Protein AF-A0A9P1F476-F1 (afdb_monomer_lite)

Structure (mmCIF, N/CA/C/O backbone):
data_AF-A0A9P1F476-F1
#
_entry.id   AF-A0A9P1F476-F1
#
loop_
_atom_site.group_PDB
_atom_site.id
_atom_site.type_symbol
_atom_site.label_atom_id
_atom_site.label_alt_id
_atom_site.label_comp_id
_atom_site.label_asym_id
_atom_site.label_entity_id
_atom_site.label_seq_id
_atom_site.pdbx_PDB_ins_code
_atom_site.Cartn_x
_atom_site.Cartn_y
_atom_site.Cartn_z
_atom_site.occupancy
_atom_site.B_iso_or_equiv
_atom_site.auth_seq_id
_atom_site.auth_comp_id
_atom_site.auth_asym_id
_atom_site.auth_atom_id
_atom_site.pdbx_PDB_model_num
ATOM 1 N N . MET A 1 1 ? 11.822 8.343 -20.687 1.00 50.12 1 MET A N 1
ATOM 2 C CA . MET A 1 1 ? 11.805 8.796 -19.272 1.00 50.12 1 MET A CA 1
ATOM 3 C C . MET A 1 1 ? 10.468 9.326 -18.729 1.00 50.12 1 MET A C 1
ATOM 5 O O . MET A 1 1 ? 9.917 8.662 -17.864 1.00 50.12 1 MET A O 1
ATOM 9 N N . VAL A 1 2 ? 9.898 10.471 -19.156 1.00 48.72 2 VAL A N 1
ATOM 10 C CA . VAL A 1 2 ? 8.629 10.993 -18.550 1.00 48.72 2 VAL A CA 1
ATOM 11 C C . VAL A 1 2 ? 7.406 10.096 -18.826 1.00 48.72 2 VAL A C 1
ATOM 13 O O . VAL A 1 2 ? 6.473 10.034 -18.026 1.00 48.72 2 VAL A O 1
ATOM 16 N N . HIS A 1 3 ? 7.403 9.378 -19.950 1.00 53.16 3 HIS A N 1
ATOM 17 C CA . HIS A 1 3 ? 6.341 8.423 -20.286 1.00 53.16 3 HIS A CA 1
ATOM 18 C C . HIS A 1 3 ? 6.437 7.110 -19.490 1.00 53.16 3 HIS A C 1
ATOM 20 O O . HIS A 1 3 ? 5.409 6.586 -19.068 1.00 53.16 3 HIS A O 1
ATOM 26 N N . GLU A 1 4 ? 7.648 6.623 -19.206 1.00 58.88 4 GLU A N 1
ATOM 27 C CA . GLU A 1 4 ? 7.873 5.384 -18.442 1.00 58.88 4 GLU A CA 1
ATOM 28 C C . GLU A 1 4 ? 7.488 5.550 -16.971 1.00 58.88 4 GLU A C 1
ATOM 30 O O . GLU A 1 4 ? 6.830 4.684 -16.401 1.00 58.88 4 GLU A O 1
ATOM 35 N N . THR A 1 5 ? 7.798 6.698 -16.360 1.00 59.44 5 THR A N 1
ATOM 36 C CA . THR A 1 5 ? 7.392 6.974 -14.973 1.00 59.44 5 THR A CA 1
ATOM 37 C C . THR A 1 5 ? 5.872 7.031 -14.826 1.00 59.44 5 THR A C 1
ATOM 39 O O . THR A 1 5 ? 5.331 6.514 -13.849 1.00 59.44 5 THR A O 1
ATOM 42 N N . LYS A 1 6 ? 5.139 7.590 -15.796 1.00 63.31 6 LYS A N 1
ATOM 43 C CA . LYS A 1 6 ? 3.665 7.551 -15.773 1.00 63.31 6 LYS A CA 1
ATOM 44 C C . LYS A 1 6 ? 3.117 6.123 -15.899 1.00 63.31 6 LYS A C 1
ATOM 46 O O . LYS A 1 6 ? 2.124 5.820 -15.239 1.00 63.31 6 LYS A O 1
ATOM 51 N N . ALA A 1 7 ? 3.771 5.259 -16.678 1.00 81.25 7 ALA A N 1
ATOM 52 C CA . ALA A 1 7 ? 3.378 3.859 -16.839 1.00 81.25 7 ALA A CA 1
ATOM 53 C C . ALA A 1 7 ? 3.559 3.051 -15.542 1.00 81.25 7 ALA A C 1
ATOM 55 O O . ALA A 1 7 ? 2.617 2.393 -15.104 1.00 81.25 7 ALA A O 1
ATOM 56 N N . VAL A 1 8 ? 4.704 3.187 -14.857 1.00 85.81 8 VAL A N 1
ATOM 57 C CA . VAL A 1 8 ? 4.967 2.490 -13.581 1.00 85.81 8 VAL A CA 1
ATOM 58 C C . VAL A 1 8 ? 3.923 2.851 -12.524 1.00 85.81 8 VAL A C 1
ATOM 60 O O . VAL A 1 8 ? 3.301 1.973 -11.932 1.00 85.81 8 VAL A O 1
ATOM 63 N N . ALA A 1 9 ? 3.659 4.144 -12.312 1.00 89.00 9 ALA A N 1
ATOM 64 C CA . ALA A 1 9 ? 2.662 4.572 -11.329 1.00 89.00 9 ALA A CA 1
ATOM 65 C C . ALA A 1 9 ? 1.234 4.114 -11.675 1.00 89.00 9 ALA A C 1
ATOM 67 O O . ALA A 1 9 ? 0.393 3.992 -10.783 1.00 89.00 9 ALA A O 1
ATOM 68 N N . GLN A 1 10 ? 0.920 3.908 -12.955 1.00 90.06 10 GLN A N 1
ATOM 69 C CA . GLN A 1 10 ? -0.374 3.364 -13.357 1.00 90.06 10 GLN A CA 1
ATOM 70 C C . GLN A 1 10 ? -0.469 1.874 -13.012 1.00 90.06 10 GLN A C 1
ATOM 72 O O . GLN A 1 10 ? -1.382 1.489 -12.289 1.00 90.06 10 GLN A O 1
ATOM 77 N N . VAL A 1 11 ? 0.529 1.075 -13.397 1.00 90.19 11 VAL A N 1
ATOM 78 C CA . VAL A 1 11 ? 0.572 -0.364 -13.085 1.00 90.19 11 VAL A CA 1
ATOM 79 C C . VAL A 1 11 ? 0.489 -0.623 -11.583 1.00 90.19 11 VAL A C 1
ATOM 81 O O . VAL A 1 11 ? -0.299 -1.451 -11.136 1.00 90.19 11 VAL A O 1
ATOM 84 N N . ILE A 1 12 ? 1.240 0.126 -10.771 1.00 93.94 12 ILE A N 1
ATOM 85 C CA . ILE A 1 12 ? 1.196 -0.031 -9.311 1.00 93.94 12 ILE A CA 1
ATOM 86 C C . ILE A 1 12 ? -0.174 0.337 -8.733 1.00 93.94 12 ILE A C 1
ATOM 88 O O . ILE A 1 12 ? -0.622 -0.290 -7.770 1.00 93.94 12 ILE A O 1
ATOM 92 N N . ARG A 1 13 ? -0.869 1.324 -9.312 1.00 93.62 13 ARG A N 1
ATOM 93 C CA . ARG A 1 13 ? -2.249 1.644 -8.918 1.00 93.62 13 ARG A CA 1
ATOM 94 C C . ARG A 1 13 ? -3.209 0.515 -9.265 1.00 93.62 13 ARG A C 1
ATOM 96 O O . ARG A 1 13 ? -4.061 0.206 -8.437 1.00 93.62 13 ARG A O 1
ATOM 103 N N . ASP A 1 14 ? -3.051 -0.108 -10.426 1.00 91.19 14 ASP A N 1
ATOM 104 C CA . ASP A 1 14 ? -3.909 -1.212 -10.862 1.00 91.19 14 ASP A CA 1
ATOM 105 C C . ASP A 1 14 ? -3.686 -2.463 -9.998 1.00 91.19 14 ASP A C 1
ATOM 107 O O . ASP A 1 14 ? -4.653 -3.060 -9.526 1.00 91.19 14 ASP A O 1
ATOM 111 N N . ILE A 1 15 ? -2.431 -2.776 -9.657 1.00 91.06 15 ILE A N 1
ATOM 112 C CA . ILE A 1 15 ? -2.096 -3.828 -8.682 1.00 91.06 15 ILE A CA 1
ATOM 113 C C . ILE A 1 15 ? -2.707 -3.508 -7.312 1.00 91.06 15 ILE A C 1
ATOM 115 O O . ILE A 1 15 ? -3.370 -4.353 -6.716 1.00 91.06 15 ILE A O 1
ATOM 119 N N . SER A 1 16 ? -2.538 -2.278 -6.816 1.00 93.50 16 SER A N 1
ATOM 120 C CA . SER A 1 16 ? -3.095 -1.869 -5.516 1.00 93.50 16 SER A CA 1
ATOM 121 C C . SER A 1 16 ? -4.623 -1.937 -5.499 1.00 93.50 16 SER A C 1
ATOM 123 O O . SER A 1 16 ? -5.218 -2.267 -4.475 1.00 93.50 16 SER A O 1
ATOM 125 N N . LYS A 1 17 ? -5.273 -1.641 -6.630 1.00 93.38 17 LYS A N 1
ATOM 126 C CA . LYS A 1 17 ? -6.721 -1.775 -6.794 1.00 93.38 17 LYS A CA 1
ATOM 127 C C . LYS A 1 17 ? -7.150 -3.238 -6.719 1.00 93.38 17 LYS A C 1
ATOM 129 O O . LYS A 1 17 ? -8.018 -3.538 -5.907 1.00 93.38 17 LYS A O 1
ATOM 134 N N . ALA A 1 18 ? -6.509 -4.124 -7.478 1.00 90.81 18 ALA A N 1
ATOM 135 C CA . ALA A 1 18 ? -6.809 -5.554 -7.449 1.00 90.81 18 ALA A CA 1
ATOM 136 C C . ALA A 1 18 ? -6.590 -6.163 -6.051 1.00 90.81 18 ALA A C 1
ATOM 138 O O . ALA A 1 18 ? -7.393 -6.969 -5.587 1.00 90.81 18 ALA A O 1
ATOM 139 N N . LEU A 1 19 ? -5.537 -5.740 -5.343 1.00 89.12 19 LEU A N 1
ATOM 140 C CA . LEU A 1 19 ? -5.296 -6.150 -3.958 1.00 89.12 19 LEU A CA 1
ATOM 141 C C . LEU A 1 19 ? -6.395 -5.648 -3.017 1.00 89.12 19 LEU A C 1
ATOM 143 O O . LEU A 1 19 ? -6.900 -6.424 -2.215 1.00 89.12 19 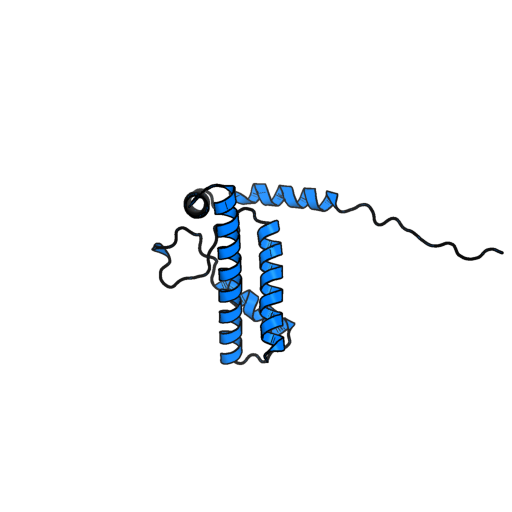LEU A O 1
ATOM 147 N N . ALA A 1 20 ? -6.805 -4.385 -3.134 1.00 88.31 20 ALA A N 1
ATOM 148 C CA . ALA A 1 20 ? -7.870 -3.820 -2.305 1.00 88.31 20 ALA A CA 1
ATOM 149 C C . ALA A 1 20 ? -9.249 -4.451 -2.557 1.00 88.31 20 ALA A C 1
ATOM 151 O O . ALA A 1 20 ? -10.090 -4.444 -1.663 1.00 88.31 20 ALA A O 1
ATOM 152 N N . GLU A 1 21 ? -9.494 -4.969 -3.760 1.00 87.69 21 GLU A N 1
ATOM 153 C CA . GLU A 1 21 ? -10.721 -5.703 -4.093 1.00 87.69 21 GLU A CA 1
ATOM 154 C C . GLU A 1 21 ? -10.744 -7.091 -3.444 1.00 87.69 21 GLU A C 1
ATOM 156 O O . GLU A 1 21 ? -11.788 -7.526 -2.968 1.00 87.69 21 GLU A O 1
ATOM 161 N N . ARG A 1 22 ? -9.586 -7.758 -3.364 1.00 84.69 22 ARG A N 1
ATOM 162 C CA . ARG A 1 22 ? -9.441 -9.079 -2.727 1.00 84.69 22 ARG A CA 1
ATOM 163 C C . ARG A 1 22 ? -9.299 -9.009 -1.211 1.00 84.69 22 ARG A C 1
ATOM 165 O O . ARG A 1 22 ? -9.594 -9.974 -0.514 1.00 84.69 22 ARG A O 1
ATOM 172 N N . ASP A 1 23 ? -8.813 -7.885 -0.699 1.00 84.62 23 ASP A N 1
ATOM 173 C CA . ASP A 1 23 ? -8.520 -7.701 0.712 1.00 84.62 23 ASP A CA 1
ATOM 174 C C . ASP A 1 23 ? -9.271 -6.495 1.307 1.00 84.62 23 ASP A C 1
ATOM 176 O O . ASP A 1 23 ? -8.803 -5.354 1.224 1.00 84.62 23 ASP A O 1
ATOM 180 N N . PRO A 1 24 ? -10.384 -6.736 2.026 1.00 79.69 24 PRO A N 1
ATOM 181 C CA . PRO A 1 24 ? -11.129 -5.688 2.721 1.00 79.69 24 PRO A CA 1
ATOM 182 C C . PRO A 1 24 ? -10.311 -4.914 3.768 1.00 79.69 24 PRO A C 1
ATOM 184 O O . PRO A 1 24 ? -10.682 -3.799 4.140 1.00 79.69 24 PRO A O 1
ATOM 187 N N . TYR A 1 25 ? -9.204 -5.479 4.257 1.00 86.62 25 TYR A N 1
ATOM 188 C CA . TYR A 1 25 ? -8.324 -4.842 5.236 1.00 86.62 25 TYR A CA 1
ATOM 189 C C . TYR A 1 25 ? -7.178 -4.067 4.583 1.00 86.62 25 TYR A C 1
ATOM 191 O O . TYR A 1 25 ? -6.345 -3.516 5.300 1.00 86.62 25 TYR A O 1
ATOM 199 N N . PHE A 1 26 ? -7.131 -3.963 3.250 1.00 88.56 26 PHE A N 1
ATOM 200 C CA . PHE A 1 26 ? -6.004 -3.345 2.551 1.00 88.56 26 PHE A CA 1
ATOM 201 C C . PHE A 1 26 ? -5.709 -1.913 3.039 1.00 88.56 26 PHE A C 1
ATOM 203 O O . PHE A 1 26 ? -4.555 -1.529 3.204 1.00 88.56 26 PHE A O 1
ATOM 210 N N . ALA A 1 27 ? -6.747 -1.137 3.378 1.00 89.00 27 ALA A N 1
ATOM 211 C CA . ALA A 1 27 ? -6.611 0.222 3.922 1.00 89.00 27 ALA A CA 1
ATOM 212 C C . ALA A 1 27 ? -5.880 0.294 5.283 1.00 89.00 27 ALA A C 1
ATOM 214 O O . ALA A 1 27 ? -5.359 1.352 5.649 1.00 89.00 27 ALA A O 1
ATOM 215 N N . MET A 1 28 ? -5.831 -0.820 6.020 1.00 92.44 28 MET A N 1
ATOM 216 C CA . MET A 1 28 ? -5.201 -0.935 7.340 1.00 92.44 28 MET A CA 1
ATOM 217 C C . MET A 1 28 ? -3.684 -1.127 7.257 1.00 92.44 28 MET A C 1
ATOM 219 O O . MET A 1 28 ? -2.997 -1.013 8.275 1.00 92.44 28 MET A O 1
ATOM 223 N N . TYR A 1 29 ? -3.153 -1.397 6.064 1.00 91.81 29 TYR A N 1
ATOM 224 C CA . TYR A 1 29 ? -1.720 -1.516 5.826 1.00 91.81 29 TYR A CA 1
ATOM 225 C C . TYR A 1 29 ? -1.054 -0.170 5.575 1.00 91.81 29 TYR A C 1
ATOM 227 O O . TYR A 1 29 ? -1.715 0.794 5.203 1.00 91.81 29 TYR A O 1
ATOM 235 N N . THR A 1 30 ? 0.266 -0.104 5.740 1.00 92.19 30 THR A N 1
ATOM 236 C CA . THR A 1 30 ? 1.129 1.035 5.416 1.00 92.19 30 THR A CA 1
ATOM 237 C C . THR A 1 30 ? 2.451 0.580 4.807 1.00 92.19 30 THR A C 1
ATOM 239 O O . THR A 1 30 ? 2.857 -0.567 4.966 1.00 92.19 30 THR A O 1
ATOM 242 N N . ILE A 1 31 ? 3.154 1.494 4.140 1.00 90.94 31 ILE A N 1
ATOM 243 C CA . ILE A 1 31 ? 4.517 1.238 3.666 1.00 90.94 31 ILE A CA 1
ATOM 244 C C . ILE A 1 31 ? 5.524 1.230 4.838 1.00 90.94 31 ILE A C 1
ATOM 246 O O . ILE A 1 31 ? 5.256 1.865 5.867 1.00 90.94 31 ILE A O 1
ATOM 250 N N . PRO A 1 32 ? 6.690 0.578 4.675 1.00 85.94 32 PRO A N 1
ATOM 251 C CA . PRO A 1 32 ? 7.832 0.702 5.574 1.00 85.94 32 PRO A CA 1
ATOM 252 C C . PRO A 1 32 ? 8.147 2.164 5.899 1.00 85.94 32 PRO A C 1
ATOM 254 O O . PRO A 1 32 ? 8.202 3.018 5.013 1.00 85.94 32 PRO A O 1
ATOM 257 N N . THR A 1 33 ? 8.343 2.449 7.183 1.00 80.56 33 THR A N 1
ATOM 258 C CA . THR A 1 33 ? 8.630 3.787 7.706 1.00 80.56 33 THR A CA 1
ATOM 259 C C . THR A 1 33 ? 9.809 3.723 8.664 1.00 80.56 33 THR A C 1
ATOM 261 O O . THR A 1 33 ? 10.026 2.711 9.327 1.00 80.56 33 THR A O 1
ATOM 264 N N . THR A 1 34 ? 10.543 4.826 8.789 1.00 74.12 34 THR A N 1
ATOM 265 C CA . THR A 1 34 ? 11.682 4.953 9.708 1.00 74.12 34 THR A CA 1
ATOM 266 C C . THR A 1 34 ? 11.274 4.877 11.178 1.00 74.12 34 THR A C 1
ATOM 268 O O . THR A 1 34 ? 12.131 4.758 12.047 1.00 74.12 34 THR A O 1
ATOM 271 N N . THR A 1 35 ? 9.975 4.947 11.500 1.00 72.81 35 THR A N 1
ATOM 272 C CA . THR A 1 35 ? 9.486 4.814 12.883 1.00 72.81 35 THR A CA 1
ATOM 273 C C . THR A 1 35 ? 8.318 3.818 13.018 1.00 72.81 35 THR A C 1
ATOM 275 O O . THR A 1 35 ? 7.175 4.227 13.246 1.00 72.81 35 THR A O 1
ATOM 278 N N . PRO A 1 36 ? 8.584 2.497 12.932 1.00 64.00 36 PRO A N 1
ATOM 279 C CA . PRO A 1 36 ? 7.563 1.440 12.921 1.00 64.00 36 PRO A CA 1
ATOM 280 C C . PRO A 1 36 ? 6.615 1.411 14.131 1.00 64.00 36 PRO A C 1
ATOM 282 O O . PRO A 1 36 ? 5.446 1.061 14.009 1.00 64.00 36 PRO A O 1
ATOM 285 N N . GLY A 1 37 ? 7.097 1.798 15.316 1.00 62.66 37 GLY A N 1
ATOM 286 C CA . GLY A 1 37 ? 6.315 1.750 16.559 1.00 62.66 37 GLY A CA 1
ATOM 287 C C . GLY A 1 37 ? 5.279 2.867 16.719 1.00 62.66 37 GLY A C 1
ATOM 288 O O . GLY A 1 37 ? 4.454 2.800 17.624 1.00 62.66 37 GLY A O 1
ATOM 289 N N . LYS A 1 38 ? 5.313 3.895 15.860 1.00 62.00 38 LYS A N 1
ATOM 290 C CA . LYS A 1 38 ? 4.406 5.053 15.944 1.00 62.00 38 LYS A CA 1
ATOM 291 C C . LYS A 1 38 ? 3.229 4.983 14.970 1.00 62.00 38 LYS A C 1
ATOM 293 O O . LYS A 1 38 ? 2.364 5.852 15.018 1.00 62.00 38 LYS A O 1
ATOM 298 N N . THR A 1 39 ? 3.189 3.989 14.080 1.00 69.69 39 THR A N 1
ATOM 299 C CA . THR A 1 39 ? 2.074 3.833 13.139 1.00 69.69 39 THR A CA 1
ATOM 300 C C . THR A 1 39 ? 0.958 2.982 13.743 1.00 69.69 39 THR A C 1
ATOM 302 O O . THR A 1 39 ? 1.200 1.917 14.310 1.00 69.69 39 THR A O 1
ATOM 305 N N . HIS A 1 40 ? -0.282 3.450 13.590 1.00 82.19 40 HIS A N 1
ATOM 306 C CA . HIS A 1 40 ? -1.491 2.687 13.917 1.00 82.19 40 HIS A CA 1
ATOM 307 C C . HIS A 1 40 ? -1.798 1.595 12.877 1.00 82.19 40 HIS A C 1
ATOM 309 O O . HIS A 1 40 ? -2.653 0.750 13.108 1.00 82.19 40 HIS A O 1
ATOM 315 N N . TYR A 1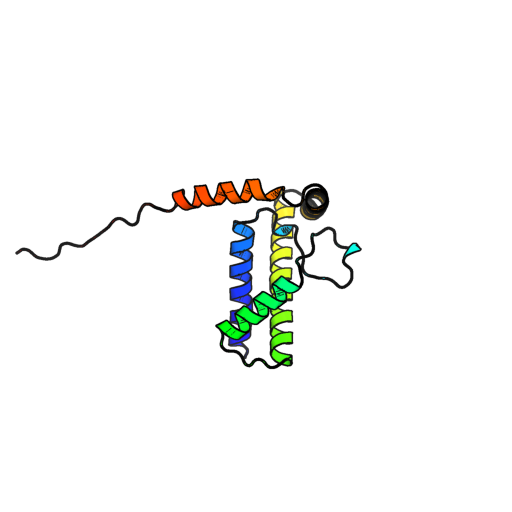 41 ? -1.094 1.616 11.744 1.00 88.50 41 TYR A N 1
ATOM 316 C CA . TYR A 1 41 ? -1.303 0.744 10.592 1.00 88.50 41 TYR A CA 1
ATOM 317 C C . TYR A 1 41 ? -0.278 -0.390 10.534 1.00 88.50 41 TYR A C 1
ATOM 319 O O . TYR A 1 41 ? 0.855 -0.241 11.000 1.00 88.50 41 TYR A O 1
ATOM 327 N N . VAL A 1 42 ? -0.657 -1.505 9.912 1.00 88.25 42 VAL A N 1
ATOM 328 C CA . VAL A 1 42 ? 0.199 -2.688 9.753 1.00 88.25 42 VAL A CA 1
ATOM 329 C C . VAL A 1 42 ? 1.220 -2.451 8.647 1.00 88.25 42 VAL A C 1
ATOM 331 O O . VAL A 1 42 ? 0.868 -2.082 7.534 1.00 88.25 42 VAL A O 1
ATOM 334 N N . ILE A 1 43 ? 2.501 -2.637 8.942 1.00 90.19 43 ILE A N 1
ATOM 335 C CA . ILE A 1 43 ? 3.574 -2.360 7.983 1.00 90.19 43 ILE A CA 1
ATOM 336 C C . ILE A 1 43 ? 3.681 -3.519 6.992 1.00 90.19 43 ILE A C 1
ATOM 338 O O . ILE A 1 43 ? 3.782 -4.673 7.399 1.00 90.19 43 ILE A O 1
ATOM 342 N N . LEU A 1 44 ? 3.652 -3.199 5.699 1.00 89.94 44 LEU A N 1
ATOM 343 C CA . LEU A 1 44 ? 3.974 -4.134 4.625 1.00 89.94 44 LEU A CA 1
ATOM 344 C C . LEU A 1 44 ? 5.465 -4.463 4.651 1.00 89.94 44 LEU A C 1
ATOM 346 O O . LEU A 1 44 ? 6.290 -3.572 4.853 1.00 89.94 44 LEU A O 1
ATOM 350 N N . ASP A 1 45 ? 5.794 -5.724 4.398 1.00 88.56 45 ASP A N 1
ATOM 351 C CA . ASP A 1 45 ? 7.175 -6.195 4.338 1.00 88.56 45 ASP A CA 1
ATOM 352 C C . ASP A 1 45 ? 7.958 -5.489 3.212 1.00 88.56 45 ASP A C 1
ATOM 354 O O . ASP A 1 45 ? 7.444 -5.274 2.109 1.00 88.56 45 ASP A O 1
ATOM 358 N N . GLU A 1 46 ? 9.212 -5.113 3.480 1.00 89.81 46 GLU A N 1
ATOM 359 C CA . GLU A 1 46 ? 10.088 -4.467 2.496 1.00 89.81 46 GLU A CA 1
ATOM 360 C C . GLU A 1 46 ? 10.346 -5.343 1.265 1.00 89.81 46 GLU A C 1
ATOM 362 O O . GLU A 1 46 ? 10.459 -4.820 0.153 1.00 89.81 46 GLU A O 1
ATOM 367 N N . THR A 1 47 ? 10.369 -6.665 1.443 1.00 91.75 47 THR A N 1
ATOM 368 C CA . THR A 1 47 ? 10.562 -7.644 0.366 1.00 91.75 47 THR A CA 1
ATOM 369 C C . THR A 1 47 ? 9.503 -7.525 -0.730 1.00 91.75 47 THR A C 1
ATOM 371 O O . THR A 1 47 ? 9.829 -7.706 -1.902 1.00 91.75 47 THR A O 1
ATOM 374 N N . ILE A 1 48 ? 8.274 -7.110 -0.395 1.00 91.00 48 ILE A N 1
ATOM 375 C CA . ILE A 1 48 ? 7.195 -6.874 -1.368 1.00 91.00 48 ILE A CA 1
ATOM 376 C C . ILE A 1 48 ? 7.584 -5.757 -2.339 1.00 91.00 48 ILE A C 1
ATOM 378 O O . ILE A 1 48 ? 7.383 -5.871 -3.547 1.00 91.00 48 ILE A O 1
ATOM 382 N N . PHE A 1 49 ? 8.161 -4.667 -1.831 1.00 92.50 49 PHE A N 1
ATOM 383 C CA . PHE A 1 49 ? 8.548 -3.533 -2.670 1.00 92.50 49 PHE A CA 1
ATOM 384 C C . PHE A 1 49 ? 9.763 -3.859 -3.535 1.00 92.50 49 PHE A C 1
ATOM 386 O O . PHE A 1 49 ? 9.830 -3.407 -4.679 1.00 92.50 49 PHE A O 1
ATOM 393 N N . ASN A 1 50 ? 10.687 -4.670 -3.020 1.00 90.75 50 ASN A N 1
ATOM 394 C CA . ASN A 1 50 ? 11.823 -5.159 -3.796 1.00 90.75 50 ASN A CA 1
ATOM 395 C C . ASN A 1 50 ? 11.341 -6.056 -4.945 1.00 90.75 50 ASN A C 1
ATOM 397 O O . ASN A 1 50 ? 11.683 -5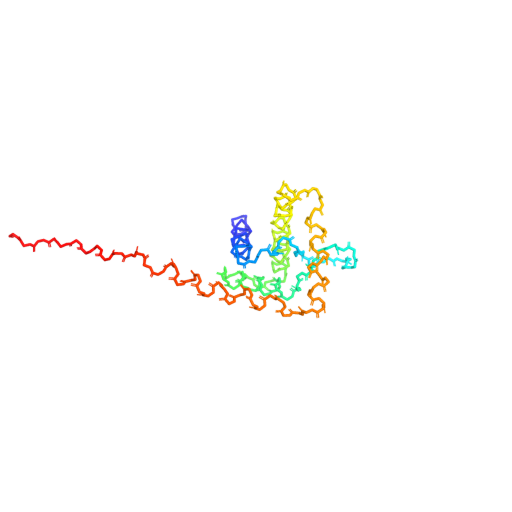.793 -6.095 1.00 90.75 50 ASN A O 1
ATOM 401 N N . ALA A 1 51 ? 10.448 -7.011 -4.664 1.00 90.88 51 ALA A N 1
ATOM 402 C CA . ALA A 1 51 ? 9.857 -7.880 -5.679 1.00 90.88 51 ALA A CA 1
ATOM 403 C C . ALA A 1 51 ? 9.073 -7.090 -6.743 1.00 90.88 51 ALA A C 1
ATOM 405 O O . ALA A 1 51 ? 9.248 -7.313 -7.939 1.00 90.88 51 ALA A O 1
ATOM 406 N N . LEU A 1 52 ? 8.256 -6.109 -6.340 1.00 90.56 52 LEU A N 1
ATOM 407 C CA . LEU A 1 52 ? 7.557 -5.228 -7.287 1.00 90.56 52 LEU A CA 1
ATOM 408 C C . LEU A 1 52 ? 8.529 -4.416 -8.151 1.00 90.56 52 LEU A C 1
ATOM 410 O O . LEU A 1 52 ? 8.272 -4.213 -9.336 1.00 90.56 52 LEU A O 1
ATOM 414 N N . THR A 1 53 ? 9.641 -3.957 -7.575 1.00 90.69 53 THR A N 1
ATOM 415 C CA . THR A 1 53 ? 10.675 -3.225 -8.319 1.00 90.69 53 THR A CA 1
ATOM 416 C C . THR A 1 53 ? 11.320 -4.121 -9.368 1.00 90.69 53 THR A C 1
ATOM 418 O O . THR A 1 53 ? 11.439 -3.711 -10.520 1.00 90.69 53 THR A O 1
ATOM 421 N N . GLU A 1 54 ? 11.686 -5.349 -9.004 1.00 88.94 54 GLU A N 1
ATOM 422 C CA . GLU A 1 54 ? 12.260 -6.325 -9.934 1.00 88.94 54 GLU A CA 1
ATOM 423 C C . GLU A 1 54 ? 11.288 -6.679 -11.061 1.00 88.94 54 GLU A C 1
ATOM 425 O O . GLU A 1 54 ? 11.674 -6.645 -12.229 1.00 88.94 54 GLU A O 1
ATOM 430 N N . LEU A 1 55 ? 10.016 -6.927 -10.734 1.00 87.56 55 LEU A N 1
ATOM 431 C CA . LEU A 1 55 ? 8.972 -7.212 -11.722 1.00 87.56 55 LEU A CA 1
ATOM 432 C C . LEU A 1 55 ? 8.800 -6.073 -12.728 1.00 87.56 55 LEU A C 1
ATOM 434 O O . LEU A 1 55 ? 8.693 -6.324 -13.925 1.00 87.56 55 LEU A O 1
ATOM 438 N N . VAL A 1 56 ? 8.795 -4.822 -12.262 1.00 87.12 56 VAL A N 1
ATOM 439 C CA . VAL A 1 56 ? 8.694 -3.650 -13.142 1.00 87.12 56 VAL A CA 1
ATOM 440 C C . VAL A 1 56 ? 9.943 -3.512 -14.011 1.00 87.12 56 VAL A C 1
ATOM 442 O O . VAL A 1 56 ? 9.817 -3.307 -15.215 1.00 87.12 56 VAL A O 1
ATOM 445 N N . VAL A 1 57 ? 11.139 -3.652 -13.434 1.00 85.69 57 VAL A N 1
ATOM 446 C CA . VAL A 1 57 ? 12.403 -3.533 -14.178 1.00 85.69 57 VAL A CA 1
ATOM 447 C C . VAL A 1 57 ? 12.483 -4.583 -15.285 1.00 85.69 57 VAL A C 1
ATOM 449 O O . VAL A 1 57 ? 12.738 -4.236 -16.435 1.00 85.69 57 VAL A O 1
ATOM 452 N N . VAL A 1 58 ? 12.198 -5.848 -14.965 1.00 85.12 58 VAL A N 1
ATOM 453 C CA . VAL A 1 58 ? 12.200 -6.944 -15.945 1.00 85.12 58 VAL A CA 1
ATOM 454 C C . VAL A 1 58 ? 11.076 -6.765 -16.967 1.00 85.12 58 VAL A C 1
ATOM 456 O O . VAL A 1 58 ? 11.323 -6.830 -18.170 1.00 85.12 58 VAL A O 1
ATOM 459 N N . GLY A 1 59 ? 9.852 -6.492 -16.509 1.00 82.69 59 GLY A N 1
ATOM 460 C CA . GLY A 1 59 ? 8.663 -6.400 -17.360 1.00 82.69 59 GLY A CA 1
ATOM 461 C C . GLY A 1 59 ? 8.697 -5.249 -18.367 1.00 82.69 59 GLY A C 1
ATOM 462 O O . GLY A 1 59 ? 8.121 -5.368 -19.444 1.00 82.69 59 GLY A O 1
ATOM 463 N N . TYR A 1 60 ? 9.405 -4.162 -18.053 1.00 81.44 60 TYR A N 1
ATOM 464 C CA . TYR A 1 60 ? 9.636 -3.047 -18.976 1.00 81.44 60 TYR A CA 1
ATOM 465 C C . TYR A 1 60 ? 11.009 -3.088 -19.655 1.00 81.44 60 TYR A C 1
ATOM 467 O O . TYR A 1 60 ? 11.348 -2.144 -20.366 1.00 81.44 60 TYR A O 1
ATOM 475 N N . SER A 1 61 ? 11.793 -4.155 -19.445 1.00 80.31 61 SER A N 1
ATOM 476 C CA . SER A 1 61 ? 13.167 -4.282 -19.955 1.00 80.31 61 SER A CA 1
ATOM 477 C C . SER A 1 61 ? 14.020 -3.040 -19.657 1.00 80.31 61 SER A C 1
ATOM 479 O O . SER A 1 61 ? 14.754 -2.553 -20.513 1.00 80.31 61 SER A O 1
ATOM 481 N N . MET A 1 62 ? 13.872 -2.493 -18.448 1.00 76.38 62 MET A N 1
ATOM 482 C CA . MET A 1 62 ? 14.611 -1.314 -18.003 1.00 76.38 62 MET A CA 1
ATOM 483 C C . MET A 1 62 ? 16.044 -1.694 -17.636 1.00 76.38 62 MET A C 1
ATOM 485 O O . MET A 1 62 ? 16.288 -2.778 -17.098 1.00 76.38 62 MET A O 1
ATOM 489 N N . ASP A 1 63 ? 16.978 -0.771 -17.866 1.00 72.50 63 ASP A N 1
ATOM 490 C CA . ASP A 1 63 ? 18.361 -0.945 -17.436 1.00 72.50 63 ASP A CA 1
ATOM 491 C C . ASP A 1 63 ? 18.426 -1.177 -15.924 1.00 72.50 63 ASP A C 1
ATOM 493 O O . ASP A 1 63 ? 17.772 -0.511 -15.117 1.00 72.50 63 ASP A O 1
ATOM 497 N N . SER A 1 64 ? 19.231 -2.157 -15.520 1.00 68.19 64 SER A N 1
ATOM 498 C CA . SER A 1 64 ? 19.316 -2.590 -14.129 1.00 68.19 64 SER A CA 1
ATOM 499 C C . SER A 1 64 ? 20.229 -1.712 -13.266 1.00 68.19 64 SER A C 1
ATOM 501 O O . SER A 1 64 ? 20.690 -2.189 -12.224 1.00 68.19 64 SER A O 1
ATOM 503 N N . ASP A 1 65 ? 20.514 -0.477 -13.691 1.00 81.38 65 ASP A N 1
ATOM 504 C CA . ASP A 1 65 ? 21.362 0.445 -12.938 1.00 81.38 65 ASP A CA 1
ATOM 505 C C . ASP A 1 65 ? 20.751 0.742 -11.557 1.00 81.38 65 ASP A C 1
ATOM 507 O O . ASP A 1 65 ? 19.533 0.844 -11.369 1.00 81.38 65 ASP A O 1
ATOM 511 N N . LEU A 1 66 ? 21.621 0.861 -10.558 1.00 74.06 66 LEU A N 1
ATOM 512 C CA . LEU A 1 66 ? 21.258 1.039 -9.159 1.00 74.06 66 LEU A CA 1
ATOM 513 C C . LEU A 1 66 ? 20.466 2.336 -8.939 1.00 74.06 66 LEU A C 1
ATOM 515 O O . LEU A 1 66 ? 19.528 2.359 -8.133 1.00 74.06 66 LEU A O 1
ATOM 519 N N . MET A 1 67 ? 20.814 3.406 -9.661 1.00 75.62 67 MET A N 1
ATOM 520 C CA . MET A 1 67 ? 20.107 4.685 -9.566 1.00 75.62 67 MET A CA 1
ATOM 521 C C . MET A 1 67 ? 18.669 4.582 -10.083 1.00 75.62 67 MET A C 1
ATOM 523 O O . MET A 1 67 ? 17.742 5.043 -9.409 1.00 75.62 67 MET A O 1
ATOM 527 N N . ASP A 1 68 ? 18.456 3.921 -11.222 1.00 80.69 68 ASP A N 1
ATOM 528 C CA . ASP A 1 68 ? 17.118 3.744 -11.791 1.00 80.69 68 ASP A CA 1
ATOM 529 C C . ASP A 1 68 ? 16.254 2.808 -10.943 1.00 80.69 68 ASP A C 1
ATOM 531 O O . ASP A 1 68 ? 15.099 3.137 -10.656 1.00 80.69 68 ASP A O 1
ATOM 535 N N . LYS A 1 69 ? 16.819 1.712 -10.418 1.00 83.69 69 LYS A N 1
ATOM 536 C CA . LYS A 1 69 ? 16.122 0.838 -9.458 1.00 83.69 69 LYS A CA 1
ATOM 537 C C . LYS A 1 69 ? 15.678 1.591 -8.207 1.00 83.69 69 LYS A C 1
ATOM 539 O O . LYS A 1 69 ? 14.538 1.446 -7.770 1.00 83.69 69 LYS A O 1
ATOM 544 N N . THR A 1 70 ? 16.543 2.440 -7.656 1.00 88.19 70 THR A N 1
ATOM 545 C CA . THR A 1 70 ? 16.223 3.254 -6.472 1.00 88.19 70 THR A CA 1
ATOM 546 C C . THR A 1 70 ? 15.102 4.254 -6.766 1.00 88.19 70 THR A C 1
ATOM 548 O O . THR A 1 70 ? 14.194 4.444 -5.945 1.00 88.19 70 THR A O 1
ATOM 551 N N . ARG A 1 71 ? 15.116 4.867 -7.958 1.00 88.56 71 ARG A N 1
ATOM 552 C CA . ARG A 1 71 ? 14.053 5.774 -8.412 1.00 88.56 71 ARG A CA 1
ATOM 553 C C . ARG A 1 71 ? 12.720 5.041 -8.561 1.00 88.56 71 ARG A C 1
ATOM 555 O O . ARG A 1 71 ? 11.705 5.534 -8.071 1.00 88.56 71 ARG A O 1
ATOM 562 N N . ILE A 1 72 ? 12.726 3.866 -9.191 1.00 89.38 72 ILE A N 1
ATOM 563 C CA . ILE A 1 72 ? 11.534 3.027 -9.383 1.00 89.38 72 ILE A CA 1
ATOM 564 C C . ILE A 1 72 ? 10.973 2.588 -8.029 1.00 89.38 72 ILE A C 1
ATOM 566 O O . ILE A 1 72 ? 9.795 2.814 -7.766 1.00 89.38 72 ILE A O 1
ATOM 570 N N . LEU A 1 73 ? 11.811 2.064 -7.130 1.00 91.94 73 LEU A N 1
ATOM 571 C CA . LEU A 1 73 ? 11.408 1.676 -5.776 1.00 91.94 73 LEU A CA 1
ATOM 572 C C . LEU A 1 73 ? 10.735 2.836 -5.029 1.00 91.94 73 LEU A C 1
ATOM 574 O O . LEU A 1 73 ? 9.670 2.667 -4.430 1.00 91.94 73 LEU A O 1
ATOM 578 N N . SER A 1 74 ? 11.330 4.029 -5.091 1.00 91.31 74 SER A N 1
ATOM 579 C CA . SER A 1 74 ? 10.770 5.234 -4.466 1.00 91.31 74 SER A CA 1
ATOM 580 C C . SER A 1 74 ? 9.407 5.594 -5.058 1.00 91.31 74 SER A C 1
ATOM 582 O O . SER A 1 74 ? 8.469 5.915 -4.324 1.00 91.31 74 SER A O 1
ATOM 584 N N . GLN A 1 75 ? 9.265 5.483 -6.381 1.00 91.88 75 GLN A N 1
ATOM 585 C CA . GLN A 1 75 ? 8.005 5.735 -7.067 1.00 91.88 75 GLN A CA 1
ATOM 586 C C . GLN A 1 75 ? 6.925 4.710 -6.696 1.00 91.88 75 GLN A C 1
ATOM 588 O O . GLN A 1 75 ? 5.779 5.098 -6.455 1.00 91.88 75 GLN A O 1
ATOM 593 N N . ILE A 1 76 ? 7.275 3.424 -6.601 1.00 93.62 76 ILE A N 1
ATOM 594 C CA . ILE A 1 76 ? 6.369 2.356 -6.161 1.00 93.62 76 ILE A CA 1
ATOM 595 C C . ILE A 1 76 ? 5.890 2.648 -4.736 1.00 93.62 76 ILE A C 1
ATOM 597 O O . ILE A 1 76 ? 4.683 2.735 -4.511 1.00 93.62 76 ILE A O 1
ATOM 601 N N . LYS A 1 77 ? 6.812 2.881 -3.787 1.00 93.88 77 LYS A N 1
ATOM 602 C CA . LYS A 1 77 ? 6.475 3.194 -2.386 1.00 93.88 77 LYS A CA 1
ATOM 603 C C . LYS A 1 77 ? 5.550 4.409 -2.282 1.00 93.88 77 LYS A C 1
ATOM 605 O O . LYS A 1 77 ? 4.532 4.343 -1.596 1.00 93.88 77 LYS A O 1
ATOM 610 N N . SER A 1 78 ? 5.866 5.492 -2.996 1.00 92.81 78 SER A N 1
ATOM 611 C CA . SER A 1 78 ? 5.036 6.702 -3.024 1.00 92.81 78 SER A CA 1
ATOM 612 C C . SER A 1 78 ? 3.637 6.426 -3.584 1.00 92.81 78 SER A C 1
ATOM 614 O O . SER A 1 78 ? 2.644 6.835 -2.984 1.00 92.81 78 SER A O 1
ATOM 616 N N . THR A 1 79 ? 3.544 5.668 -4.678 1.00 94.44 79 THR A N 1
ATOM 617 C CA . THR A 1 79 ? 2.266 5.338 -5.323 1.00 94.44 79 THR A CA 1
ATOM 618 C C . THR A 1 79 ? 1.377 4.487 -4.416 1.00 94.44 79 THR A C 1
ATOM 620 O O . THR A 1 79 ? 0.199 4.806 -4.243 1.00 94.44 79 THR A O 1
ATOM 623 N N . VAL A 1 80 ? 1.938 3.442 -3.797 1.00 94.75 80 VAL A N 1
ATOM 624 C CA . VAL A 1 80 ? 1.218 2.585 -2.839 1.00 94.75 80 VAL A CA 1
ATOM 625 C C . VAL A 1 80 ? 0.751 3.403 -1.636 1.00 94.75 80 VAL A C 1
ATOM 627 O O . VAL A 1 80 ? -0.409 3.310 -1.241 1.00 94.75 80 VAL A O 1
ATOM 630 N N . TYR A 1 81 ? 1.615 4.258 -1.084 1.00 93.44 81 TYR A N 1
ATOM 631 C CA . TYR A 1 81 ? 1.258 5.107 0.050 1.00 93.44 81 TYR A CA 1
ATOM 632 C C . TYR A 1 81 ? 0.097 6.056 -0.271 1.00 93.44 81 TYR A C 1
ATOM 634 O O . TYR A 1 81 ? -0.886 6.091 0.467 1.00 93.44 81 TYR A O 1
ATOM 642 N N . SER A 1 82 ? 0.155 6.775 -1.396 1.00 93.81 82 SER A N 1
ATOM 643 C CA . SER A 1 82 ? -0.934 7.666 -1.815 1.00 93.81 82 SER A CA 1
ATOM 644 C C . SER A 1 82 ? -2.244 6.917 -2.065 1.00 93.81 82 SER A C 1
ATOM 646 O O . SER A 1 82 ? -3.320 7.436 -1.760 1.00 93.81 82 SER A O 1
ATOM 648 N N . PHE A 1 83 ? -2.177 5.694 -2.597 1.00 94.75 83 PHE A N 1
ATOM 649 C CA . PHE A 1 83 ? -3.358 4.852 -2.764 1.00 94.75 83 PHE A CA 1
ATOM 650 C C . PHE A 1 83 ? -3.977 4.476 -1.410 1.00 94.75 83 PHE A C 1
ATOM 652 O O . PHE A 1 83 ? -5.184 4.638 -1.223 1.00 94.75 83 PHE A O 1
ATOM 659 N N . LEU A 1 84 ? -3.158 4.029 -0.453 1.00 94.25 84 LEU A N 1
ATOM 660 C CA . LEU A 1 84 ? -3.604 3.682 0.898 1.00 94.25 84 LEU A CA 1
ATOM 661 C C . LEU A 1 84 ? -4.229 4.884 1.613 1.00 94.25 84 LEU A C 1
ATOM 663 O O . LEU A 1 84 ? -5.309 4.751 2.180 1.00 94.25 84 LEU A O 1
ATOM 667 N N . GLU A 1 85 ? -3.624 6.071 1.521 1.00 92.75 85 GLU A N 1
ATOM 668 C CA . GLU A 1 85 ? -4.185 7.308 2.083 1.00 92.75 85 GLU A CA 1
ATOM 669 C C . GLU A 1 85 ? -5.586 7.610 1.540 1.00 92.75 85 GLU A C 1
ATOM 671 O O . GLU A 1 85 ? -6.509 7.900 2.306 1.00 92.75 85 GLU A O 1
ATOM 676 N N . LYS A 1 86 ? -5.791 7.459 0.225 1.00 93.38 86 LYS A N 1
ATOM 677 C CA . LYS A 1 86 ? -7.117 7.637 -0.380 1.00 93.38 86 LYS A CA 1
ATOM 678 C C . LYS A 1 86 ? -8.127 6.621 0.163 1.00 93.38 86 LYS A C 1
ATOM 680 O O . LYS A 1 86 ? -9.248 6.998 0.504 1.00 93.38 86 LYS A O 1
ATOM 685 N N . ARG A 1 87 ? -7.734 5.351 0.298 1.00 92.50 87 ARG A N 1
ATOM 686 C CA . ARG A 1 87 ? -8.603 4.296 0.847 1.00 92.50 87 ARG A CA 1
ATOM 687 C C . ARG A 1 87 ? -8.944 4.514 2.315 1.00 92.50 87 ARG A C 1
ATOM 689 O O . ARG A 1 87 ? -10.095 4.331 2.699 1.00 92.50 87 ARG A O 1
ATOM 696 N N . ARG A 1 88 ? -7.994 4.986 3.121 1.00 93.25 88 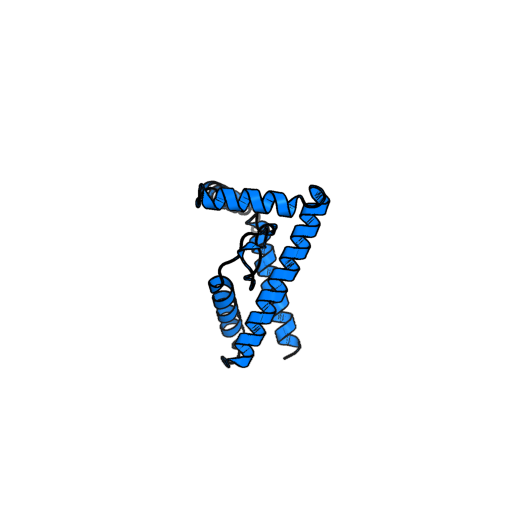ARG A N 1
ATOM 697 C CA . ARG A 1 88 ? -8.234 5.379 4.519 1.00 93.25 88 ARG A CA 1
ATOM 698 C C . ARG A 1 88 ? -9.226 6.533 4.609 1.00 93.25 88 ARG A C 1
ATOM 700 O O . ARG A 1 88 ? -10.122 6.506 5.450 1.00 93.25 88 ARG A O 1
ATOM 707 N N . ALA A 1 89 ? -9.105 7.532 3.734 1.00 91.31 89 ALA A N 1
ATOM 708 C CA . ALA A 1 89 ? -10.049 8.645 3.676 1.00 91.31 89 ALA A CA 1
ATOM 709 C C . ALA A 1 89 ? -11.468 8.178 3.303 1.00 91.31 89 ALA A C 1
ATOM 711 O O . ALA A 1 89 ? -12.434 8.580 3.951 1.00 91.31 89 ALA A O 1
ATOM 712 N N . GLU A 1 90 ? -11.598 7.290 2.312 1.00 92.00 90 GLU A N 1
ATOM 713 C CA . GLU A 1 90 ? -12.875 6.671 1.926 1.00 92.00 90 GLU A CA 1
ATOM 714 C C . GLU A 1 90 ? -13.485 5.857 3.079 1.00 92.00 90 GLU A C 1
ATOM 716 O O . GLU A 1 90 ? -14.669 6.013 3.387 1.00 92.00 90 GLU A O 1
ATOM 721 N N . PHE A 1 91 ? -12.671 5.052 3.768 1.00 90.69 91 PHE A N 1
ATOM 722 C CA . PHE A 1 91 ? -13.094 4.279 4.935 1.00 90.69 91 PHE A CA 1
ATOM 723 C C . PHE A 1 91 ? -13.593 5.191 6.061 1.00 90.69 91 PHE A C 1
ATOM 725 O O . PHE A 1 91 ? -14.709 5.023 6.549 1.00 90.69 91 PHE A O 1
ATOM 732 N N . ASN A 1 92 ? -12.816 6.217 6.420 1.00 91.06 92 ASN A N 1
ATOM 733 C CA . ASN A 1 92 ? -13.188 7.188 7.449 1.00 91.06 92 ASN A CA 1
ATOM 734 C C . ASN A 1 92 ? -14.466 7.958 7.089 1.00 91.06 92 ASN A C 1
ATOM 736 O O . ASN A 1 92 ? -15.284 8.242 7.961 1.00 91.06 92 ASN A O 1
ATOM 740 N N . LYS A 1 93 ? -14.672 8.279 5.807 1.00 93.06 93 LYS A N 1
ATOM 741 C CA . LYS A 1 93 ? -15.911 8.915 5.342 1.00 93.06 93 LYS A CA 1
ATOM 742 C C . LYS A 1 93 ? -17.126 8.006 5.554 1.00 93.06 93 LYS A C 1
ATOM 744 O O . LYS A 1 93 ? -18.192 8.505 5.897 1.00 93.06 93 LYS A O 1
ATOM 749 N N . LYS A 1 94 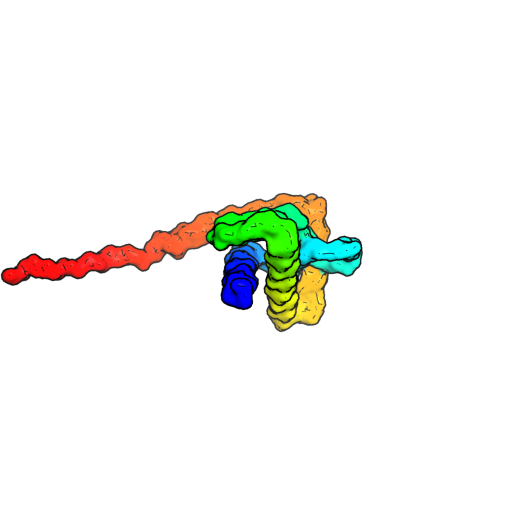? -16.971 6.695 5.354 1.00 91.25 94 LYS A N 1
ATOM 750 C CA . LYS A 1 94 ? -18.048 5.703 5.485 1.00 91.25 94 LYS A CA 1
ATOM 751 C C . LYS A 1 94 ? -18.325 5.293 6.937 1.00 91.25 94 LYS A C 1
ATOM 753 O O . LYS A 1 94 ? -19.477 5.068 7.286 1.00 91.25 94 LYS A O 1
ATOM 758 N N . HIS A 1 95 ? -17.287 5.191 7.765 1.00 89.44 95 HIS A N 1
ATOM 759 C CA . HIS A 1 95 ? -17.356 4.579 9.100 1.00 89.44 95 HIS A CA 1
ATOM 760 C C . HIS A 1 95 ? -17.114 5.561 10.259 1.00 89.44 95 HIS A C 1
ATOM 762 O O . HIS A 1 95 ? -17.169 5.170 11.421 1.00 89.44 95 HIS A O 1
ATOM 768 N N . GLY A 1 96 ? -16.867 6.839 9.962 1.00 91.69 96 GLY A N 1
ATOM 769 C CA . GLY A 1 96 ? -16.627 7.887 10.952 1.00 91.69 96 GLY A CA 1
ATOM 770 C C . GLY A 1 96 ? -15.153 8.275 11.078 1.00 91.69 96 GLY A C 1
ATOM 771 O O . GLY A 1 96 ? -14.239 7.547 10.679 1.00 91.69 96 GLY A O 1
ATOM 772 N N . LYS A 1 97 ? -14.903 9.464 11.635 1.00 90.50 97 LYS A N 1
ATOM 773 C CA . LYS A 1 97 ? -13.550 10.019 11.788 1.00 90.50 97 LYS A CA 1
ATOM 774 C C . LYS A 1 97 ? -12.666 9.071 12.607 1.00 90.50 97 LYS A C 1
ATOM 776 O O . LYS A 1 97 ? -13.083 8.601 13.659 1.00 90.50 97 LYS A O 1
ATOM 781 N N . ASN A 1 98 ? -11.437 8.840 12.142 1.00 86.69 98 ASN A N 1
ATOM 782 C CA . ASN A 1 98 ? -10.436 7.963 12.771 1.00 86.69 98 ASN A CA 1
ATOM 783 C C . ASN A 1 98 ? -10.838 6.478 12.888 1.00 86.69 98 ASN A C 1
ATOM 785 O O . ASN A 1 98 ? -10.119 5.704 13.521 1.00 86.69 98 ASN A O 1
ATOM 789 N N . SER A 1 99 ? -11.940 6.054 12.263 1.00 88.50 99 SER A N 1
ATOM 790 C CA . SER A 1 99 ? -12.366 4.650 12.271 1.00 88.50 99 SER A CA 1
ATOM 791 C C . SER A 1 99 ? -11.309 3.734 11.657 1.00 88.50 99 SER A C 1
ATOM 793 O O . SER A 1 99 ? -11.019 2.685 12.218 1.00 88.50 99 SER A O 1
ATOM 795 N N . CYS A 1 100 ? -10.648 4.162 10.577 1.00 89.25 100 CYS A N 1
ATOM 796 C CA . CYS A 1 100 ? -9.610 3.371 9.926 1.00 89.25 100 CYS A CA 1
ATOM 797 C C . CYS A 1 100 ? -8.411 3.115 10.849 1.00 89.25 100 CYS A C 1
ATOM 799 O O . CYS A 1 100 ? -7.911 1.999 10.899 1.00 89.25 100 CYS A O 1
ATOM 801 N N . SER A 1 101 ? -7.952 4.116 11.609 1.00 90.19 101 SER A N 1
ATOM 802 C CA . SER A 1 101 ? -6.835 3.933 12.547 1.00 90.19 101 SER A CA 1
ATOM 803 C C . SER A 1 101 ? -7.197 3.027 13.724 1.00 90.19 101 SER A C 1
ATOM 805 O O . SER A 1 101 ? -6.356 2.247 14.164 1.00 90.19 101 SER A O 1
ATOM 807 N N . SER A 1 102 ? -8.437 3.102 14.218 1.00 87.25 102 SER A N 1
ATOM 808 C CA . SER A 1 102 ? -8.910 2.202 15.275 1.00 87.25 102 SER A CA 1
ATOM 809 C C . SER A 1 102 ? -9.003 0.765 14.762 1.00 87.25 102 SER A C 1
ATOM 811 O O . SER A 1 102 ? -8.402 -0.127 15.349 1.00 87.25 102 SER A O 1
ATOM 813 N N . SER A 1 103 ? -9.640 0.555 13.605 1.00 89.81 103 SER A N 1
ATOM 814 C CA . SER A 1 103 ? -9.733 -0.766 12.974 1.00 89.81 103 SER A CA 1
ATOM 815 C C . SER A 1 103 ? -8.366 -1.345 12.612 1.00 89.81 103 SER A C 1
ATOM 817 O O . SER A 1 103 ? -8.181 -2.554 12.695 1.00 89.81 103 SER A O 1
ATOM 819 N N . ALA A 1 104 ? -7.393 -0.510 12.240 1.00 90.38 104 ALA A N 1
ATOM 820 C CA . ALA A 1 104 ? -6.037 -0.963 11.952 1.00 90.38 104 ALA A C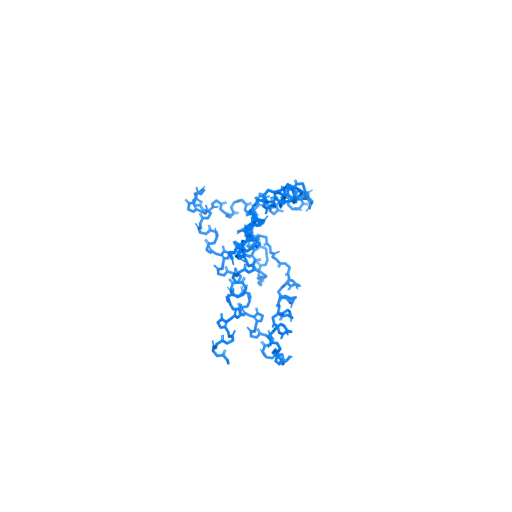A 1
ATOM 821 C C . ALA A 1 104 ? -5.298 -1.457 13.205 1.00 90.38 104 ALA A C 1
ATOM 823 O O . ALA A 1 104 ? -4.533 -2.420 13.122 1.00 90.38 104 ALA A O 1
ATOM 824 N N . LYS A 1 105 ? -5.556 -0.844 14.367 1.00 88.38 105 LYS A N 1
ATOM 825 C CA . LYS A 1 105 ? -5.035 -1.324 15.648 1.00 88.38 105 LYS A CA 1
ATOM 826 C C . LYS A 1 105 ? -5.625 -2.690 15.995 1.00 88.38 105 LYS A C 1
ATOM 828 O O . LYS A 1 105 ? -4.863 -3.620 16.235 1.00 88.38 105 LYS A O 1
ATOM 833 N N . ASP A 1 106 ? -6.948 -2.823 15.924 1.00 87.25 106 ASP A N 1
ATOM 834 C CA . ASP A 1 106 ? -7.631 -4.094 16.194 1.00 87.25 106 ASP A CA 1
ATOM 835 C C . ASP A 1 106 ? -7.146 -5.193 15.234 1.00 87.25 106 ASP A C 1
ATOM 837 O O . ASP A 1 106 ? -6.865 -6.317 15.640 1.00 87.25 106 ASP A O 1
ATOM 841 N N . PHE A 1 107 ? -6.964 -4.844 13.957 1.00 88.94 107 PHE A N 1
ATOM 842 C CA . PHE A 1 107 ? -6.421 -5.731 12.930 1.00 88.94 107 PHE A CA 1
ATOM 843 C C . PHE A 1 107 ? -4.987 -6.193 13.238 1.00 88.94 107 PHE A C 1
ATOM 845 O O . PHE A 1 107 ? -4.664 -7.367 13.063 1.00 88.94 107 PHE A O 1
ATOM 852 N N . LYS A 1 108 ? -4.122 -5.295 13.721 1.00 87.38 108 LYS A N 1
ATOM 853 C CA . LYS A 1 108 ? -2.751 -5.625 14.140 1.00 87.38 108 LYS A CA 1
ATOM 854 C C . LYS A 1 108 ? -2.730 -6.561 15.351 1.00 87.38 108 LYS A C 1
ATOM 856 O O . LYS A 1 108 ? -1.935 -7.504 15.389 1.00 87.38 108 LYS A O 1
ATOM 861 N N . ASP A 1 109 ? -3.595 -6.306 16.324 1.00 86.12 109 ASP A N 1
ATOM 862 C CA . ASP A 1 109 ? -3.722 -7.140 17.517 1.00 86.12 109 ASP A CA 1
ATOM 863 C C . ASP A 1 109 ? -4.247 -8.539 17.139 1.00 86.12 109 ASP A C 1
ATOM 865 O O . ASP A 1 109 ? -3.760 -9.547 17.654 1.00 86.12 109 ASP A O 1
ATOM 869 N N . GLU A 1 110 ? -5.168 -8.628 16.174 1.00 86.88 110 GLU A N 1
ATOM 870 C CA . GLU A 1 110 ? -5.665 -9.901 15.639 1.00 86.88 110 GLU A CA 1
ATOM 871 C C . GLU A 1 110 ? -4.587 -10.683 14.881 1.00 86.88 110 GLU A C 1
ATOM 873 O O . GLU A 1 110 ? -4.385 -11.859 15.174 1.00 86.88 110 GLU A O 1
ATOM 878 N N . LEU A 1 111 ? -3.820 -10.030 13.995 1.00 84.81 111 LEU A N 1
ATOM 879 C CA . LEU A 1 111 ? -2.659 -10.644 13.328 1.00 84.81 111 LEU A CA 1
ATOM 880 C C . LEU A 1 111 ? -1.660 -11.228 14.332 1.00 84.81 111 LEU A C 1
ATOM 882 O O . LEU A 1 111 ? -1.062 -12.267 14.073 1.00 84.81 111 LEU A O 1
ATOM 886 N N . THR A 1 112 ? -1.470 -10.563 15.472 1.00 84.31 112 THR A N 1
ATOM 887 C CA . THR A 1 112 ? -0.529 -11.011 16.507 1.00 84.31 112 THR A CA 1
ATOM 888 C C . THR A 1 112 ? -1.064 -12.221 17.274 1.00 84.31 112 THR A C 1
ATOM 890 O O . THR A 1 112 ? -0.308 -13.142 17.578 1.00 84.31 112 THR A O 1
ATOM 893 N N . ARG A 1 113 ? -2.363 -12.234 17.596 1.00 87.50 113 ARG A N 1
ATOM 894 C CA . ARG A 1 113 ? -3.002 -13.322 18.357 1.00 87.50 113 ARG A CA 1
ATOM 895 C C . ARG A 1 113 ? -3.271 -14.562 17.510 1.00 87.50 113 ARG A C 1
ATOM 897 O O . ARG A 1 113 ? -3.139 -15.676 18.005 1.00 87.50 113 ARG A O 1
ATOM 904 N N . ASN A 1 114 ? -3.661 -14.367 16.257 1.00 85.50 114 ASN A N 1
ATOM 905 C CA . ASN A 1 114 ? -4.004 -15.425 15.322 1.00 85.50 114 ASN A CA 1
ATOM 906 C C . ASN A 1 114 ? -3.498 -15.051 13.922 1.00 85.50 114 ASN A C 1
ATOM 908 O O . ASN A 1 114 ? -4.275 -14.534 13.131 1.00 85.50 114 ASN A O 1
ATOM 912 N N . PRO A 1 115 ? -2.235 -15.337 13.565 1.00 80.31 115 PRO A N 1
ATOM 913 C CA . PRO A 1 115 ? -1.660 -14.957 12.267 1.00 80.31 115 PRO A CA 1
ATOM 914 C C . PRO A 1 115 ? -2.449 -15.441 11.040 1.00 80.31 115 PRO A C 1
ATOM 916 O O . PRO A 1 115 ? -2.374 -14.837 9.971 1.00 80.31 115 PRO A O 1
ATOM 919 N N . ASN A 1 116 ? -3.246 -16.499 11.207 1.00 79.38 116 ASN A N 1
ATOM 920 C CA . ASN A 1 116 ? -4.012 -17.153 10.153 1.00 79.38 116 ASN A CA 1
ATOM 921 C C . ASN A 1 116 ? -5.503 -16.787 10.147 1.00 79.38 116 ASN A C 1
ATOM 923 O O . ASN A 1 116 ? -6.260 -17.382 9.385 1.00 79.38 116 ASN A O 1
ATOM 927 N N . PHE A 1 117 ? -5.956 -15.791 10.920 1.00 78.62 117 PHE A N 1
ATOM 928 C CA . PHE A 1 117 ? -7.384 -15.417 10.998 1.00 78.62 117 PHE A CA 1
ATOM 929 C C . PHE A 1 117 ? -8.029 -15.027 9.655 1.00 78.62 117 PHE A C 1
ATOM 931 O O . PHE A 1 117 ? -9.243 -14.853 9.556 1.00 78.62 117 PHE A O 1
ATOM 938 N N . ARG A 1 118 ? -7.208 -14.871 8.615 1.00 70.88 118 ARG A N 1
ATOM 939 C CA . ARG A 1 118 ? -7.598 -14.498 7.258 1.00 70.88 118 ARG A CA 1
ATOM 940 C C . ARG A 1 118 ? -7.660 -15.689 6.301 1.00 70.88 118 ARG A C 1
ATOM 942 O O . ARG A 1 118 ? -8.238 -15.527 5.233 1.00 70.88 118 ARG A O 1
ATOM 949 N N . GLN A 1 119 ? -7.128 -16.862 6.668 1.00 65.12 119 GLN A N 1
ATOM 950 C CA . GLN A 1 119 ? -7.160 -18.066 5.820 1.00 65.12 119 GLN A CA 1
ATOM 951 C C . GLN A 1 119 ? -8.605 -18.470 5.486 1.00 65.12 119 GLN A C 1
ATOM 953 O O . GLN A 1 119 ? -8.929 -18.632 4.315 1.00 65.12 119 GLN A O 1
ATOM 958 N N . ASN A 1 120 ? -9.514 -18.421 6.466 1.00 51.47 120 ASN A N 1
ATOM 959 C CA . ASN A 1 120 ? -10.936 -18.743 6.266 1.00 51.47 120 ASN A CA 1
ATOM 960 C C . ASN A 1 120 ? -11.712 -17.719 5.410 1.00 51.47 120 ASN A C 1
ATOM 962 O O . ASN A 1 120 ? -12.879 -17.940 5.108 1.00 51.47 120 ASN A O 1
ATOM 966 N N . ARG A 1 121 ? -11.117 -16.566 5.066 1.00 52.66 121 ARG A N 1
ATOM 967 C CA . ARG A 1 121 ? -11.741 -15.560 4.185 1.00 52.66 121 ARG A CA 1
ATOM 968 C C . ARG A 1 121 ? -11.241 -15.638 2.746 1.00 52.66 121 ARG A C 1
ATOM 970 O O . ARG A 1 121 ? -11.902 -15.093 1.871 1.00 52.66 121 ARG A O 1
ATOM 977 N N . ILE A 1 122 ? -10.097 -16.279 2.503 1.00 49.56 122 ILE A N 1
ATOM 978 C CA . ILE A 1 122 ? -9.562 -16.488 1.151 1.00 49.56 122 ILE A CA 1
ATOM 979 C C . ILE A 1 122 ? -10.331 -17.624 0.456 1.00 49.56 122 ILE A C 1
ATOM 981 O O . ILE A 1 122 ? -10.648 -17.494 -0.721 1.00 49.56 122 ILE A O 1
ATOM 985 N N . GLU A 1 123 ? -10.737 -18.662 1.197 1.00 41.72 123 GLU A N 1
ATOM 986 C CA . GLU A 1 123 ? -11.523 -19.793 0.667 1.00 41.72 123 GLU A CA 1
ATOM 987 C C . GLU A 1 123 ? -12.896 -19.370 0.108 1.00 41.72 123 GLU A C 1
ATOM 989 O O . GLU A 1 123 ? -13.337 -19.896 -0.908 1.00 41.72 123 GLU A O 1
ATOM 994 N N . THR A 1 124 ? -13.540 -18.342 0.674 1.00 43.62 124 THR A N 1
ATOM 995 C CA . THR A 1 124 ? -14.807 -17.804 0.138 1.00 43.62 124 THR A CA 1
ATOM 996 C C . THR A 1 124 ? -14.678 -17.086 -1.213 1.00 43.62 124 THR A C 1
ATOM 998 O O . THR A 1 124 ? -15.685 -16.901 -1.884 1.00 43.62 124 THR A O 1
ATOM 1001 N N . PHE A 1 125 ? -13.473 -16.692 -1.643 1.00 42.25 125 PHE A N 1
ATOM 1002 C CA . PHE A 1 125 ? -13.269 -16.034 -2.945 1.00 42.25 125 PHE A CA 1
ATOM 1003 C C . PHE A 1 125 ? -12.926 -17.011 -4.076 1.00 42.25 125 PHE A C 1
ATOM 1005 O O . PHE A 1 125 ? -13.125 -16.672 -5.243 1.00 42.25 125 PHE A O 1
ATOM 1012 N N . GLU A 1 126 ? -12.431 -18.213 -3.765 1.00 40.91 126 GLU A N 1
ATOM 1013 C CA . GLU A 1 126 ? -12.277 -19.262 -4.782 1.00 40.91 126 GLU A CA 1
ATOM 1014 C C . GLU A 1 126 ? -13.648 -19.773 -5.252 1.00 40.91 126 GLU A C 1
ATOM 1016 O O . GLU A 1 126 ? -13.820 -20.025 -6.445 1.00 40.91 126 GLU A O 1
ATOM 1021 N N . ASP A 1 127 ? -14.652 -19.787 -4.369 1.00 36.56 127 ASP A N 1
ATOM 1022 C CA . ASP A 1 127 ? -16.034 -20.163 -4.705 1.00 36.56 127 ASP A CA 1
ATOM 1023 C C . ASP A 1 127 ? -16.763 -19.074 -5.528 1.00 36.56 127 ASP A C 1
ATOM 1025 O O . ASP A 1 127 ? -17.508 -19.372 -6.460 1.00 36.56 127 ASP A O 1
ATOM 1029 N N . GLU A 1 128 ? -16.476 -17.784 -5.297 1.00 37.19 128 GLU A N 1
ATOM 1030 C CA . GLU A 1 128 ? -17.025 -16.689 -6.123 1.00 37.19 128 GLU A CA 1
ATOM 1031 C C . GLU A 1 128 ? -16.354 -16.561 -7.502 1.00 37.19 128 GLU A C 1
ATOM 1033 O O . GLU A 1 128 ? -16.926 -15.968 -8.419 1.00 37.19 128 GLU A O 1
ATOM 1038 N N . SER A 1 129 ? -15.174 -17.155 -7.710 1.00 43.97 129 SER A N 1
ATOM 1039 C CA . SER A 1 129 ? -14.581 -17.246 -9.052 1.00 43.97 129 SER A CA 1
ATOM 1040 C C . SER A 1 129 ? -15.335 -18.215 -9.978 1.00 43.97 129 SER A C 1
ATOM 1042 O O . SER A 1 129 ? -15.217 -18.106 -11.199 1.00 43.97 129 SER A O 1
ATOM 1044 N N . GLN A 1 130 ? -16.189 -19.088 -9.422 1.00 42.34 130 GLN A N 1
ATOM 1045 C CA . GLN A 1 130 ? -17.122 -19.913 -10.198 1.00 42.34 130 GLN A CA 1
ATOM 1046 C C . GLN A 1 130 ? -18.409 -19.171 -10.592 1.00 42.34 130 GLN A C 1
ATOM 1048 O O . GLN A 1 130 ? -19.093 -19.594 -11.517 1.00 42.34 130 GLN A O 1
ATOM 1053 N N . LEU A 1 131 ? -18.709 -18.021 -9.978 1.00 40.75 131 LEU A N 1
ATOM 1054 C CA . LEU A 1 131 ? -19.863 -17.178 -10.329 1.00 40.75 131 LEU A CA 1
ATOM 1055 C C . LEU A 1 131 ? -19.620 -16.260 -11.543 1.00 40.75 131 LEU A C 1
ATOM 1057 O O . LEU A 1 131 ? -20.530 -15.548 -11.961 1.00 40.75 131 LEU A O 1
ATOM 1061 N N . PHE A 1 132 ? -18.420 -16.288 -12.134 1.00 43.38 132 PHE A N 1
ATOM 1062 C CA . PHE A 1 132 ? -18.094 -15.582 -13.383 1.00 43.38 132 PHE A CA 1
ATOM 1063 C C . PHE A 1 132 ? -17.765 -16.526 -14.555 1.00 43.38 132 PHE A C 1
ATOM 1065 O O . PHE A 1 132 ? -17.229 -16.080 -15.573 1.00 43.38 132 PHE A O 1
ATOM 1072 N N . HIS A 1 133 ? -18.108 -17.813 -14.442 1.00 49.22 133 HIS A N 1
ATOM 1073 C CA . HIS A 1 133 ? -18.045 -18.783 -15.537 1.00 49.22 133 HIS A CA 1
ATOM 1074 C C . HIS A 1 133 ? -19.452 -19.197 -16.000 1.00 49.22 133 HIS A C 1
ATOM 1076 O O . HIS A 1 133 ? -19.919 -20.273 -15.664 1.00 49.22 133 HIS A O 1
ATOM 1082 N N . ASP A 1 134 ? -20.102 -18.286 -16.728 1.00 47.97 134 ASP A N 1
ATOM 1083 C CA . ASP A 1 134 ? -21.174 -18.446 -17.741 1.00 47.97 134 ASP A CA 1
ATOM 1084 C C . ASP A 1 134 ? -21.797 -17.040 -17.857 1.00 47.97 134 ASP A C 1
ATOM 1086 O O . ASP A 1 134 ? -22.288 -16.491 -16.881 1.00 47.97 134 ASP A O 1
ATOM 1090 N N . ASP A 1 135 ? -21.552 -16.232 -18.888 1.00 43.97 135 ASP A N 1
ATOM 1091 C CA . ASP A 1 135 ? -22.094 -16.394 -20.232 1.00 43.97 135 ASP A CA 1
ATOM 1092 C C . ASP A 1 135 ? -21.186 -15.685 -21.254 1.00 43.97 135 ASP A C 1
ATOM 1094 O O . ASP A 1 135 ? -21.284 -14.479 -21.507 1.00 43.97 135 ASP A O 1
ATOM 1098 N N . ARG A 1 136 ? -20.295 -16.432 -21.908 1.00 41.78 136 ARG A N 1
ATOM 1099 C CA . ARG A 1 136 ? -19.940 -16.098 -23.293 1.00 41.78 136 ARG A CA 1
ATOM 1100 C C . ARG A 1 136 ? -20.542 -17.160 -24.180 1.00 41.78 136 ARG A C 1
ATOM 1102 O O . ARG A 1 136 ? -19.847 -18.036 -24.686 1.00 41.78 136 ARG A O 1
ATOM 1109 N N . ASP A 1 137 ? -21.855 -17.015 -24.326 1.00 42.84 137 ASP A N 1
ATOM 1110 C CA . ASP A 1 137 ? -22.633 -17.547 -25.425 1.00 42.84 137 ASP A CA 1
ATOM 1111 C C . ASP A 1 137 ? -21.811 -17.510 -26.711 1.00 42.84 137 ASP A C 1
ATOM 1113 O O . ASP A 1 137 ? -21.406 -16.467 -27.237 1.00 42.84 137 ASP A O 1
ATOM 1117 N N . SER A 1 138 ? -21.574 -18.715 -27.201 1.00 42.28 138 SER A N 1
ATOM 1118 C CA . SER A 1 138 ? -21.227 -19.039 -28.565 1.00 42.28 138 SER A CA 1
ATOM 1119 C C . SER A 1 138 ? -22.242 -18.418 -29.527 1.00 42.28 138 SER A C 1
ATOM 1121 O O . SER A 1 138 ? -23.206 -19.063 -29.934 1.00 42.28 138 SER A O 1
ATOM 1123 N N . TYR A 1 139 ? -22.014 -17.173 -29.933 1.00 35.62 139 TYR A N 1
ATOM 1124 C CA . TYR A 1 139 ? -22.617 -16.625 -31.140 1.00 35.62 139 TYR A CA 1
ATOM 1125 C C . TYR A 1 139 ? -21.683 -16.935 -32.310 1.00 35.62 139 TYR A C 1
ATOM 1127 O O . TYR A 1 139 ? -20.741 -16.196 -32.590 1.00 35.62 139 TYR A O 1
ATOM 1135 N N . VAL A 1 140 ? -21.913 -18.071 -32.970 1.00 41.09 140 VAL A N 1
ATOM 1136 C CA . VAL A 1 140 ? -21.340 -18.362 -34.288 1.00 41.09 140 VAL A CA 1
ATOM 1137 C C . VAL A 1 140 ? -22.345 -17.852 -35.323 1.00 41.09 140 VAL A C 1
ATOM 1139 O O . VAL A 1 140 ? -23.431 -18.424 -35.430 1.00 41.09 140 VAL A O 1
ATOM 1142 N N . PRO A 1 141 ? -22.050 -16.786 -36.087 1.00 36.53 141 PRO A N 1
ATOM 1143 C CA . PRO A 1 141 ? -22.929 -16.359 -37.162 1.00 36.53 141 PRO A CA 1
ATOM 1144 C C . PRO A 1 141 ? -22.854 -17.387 -38.293 1.00 36.53 141 PRO A C 1
ATOM 1146 O O . PRO A 1 141 ? -21.831 -17.524 -38.964 1.00 36.53 141 PRO A O 1
ATOM 1149 N N . ASN A 1 142 ? -23.941 -18.128 -38.489 1.00 39.41 142 ASN A N 1
ATOM 1150 C CA . ASN A 1 142 ? -24.102 -19.049 -39.603 1.00 39.41 142 ASN A CA 1
ATOM 1151 C C . ASN A 1 142 ? -24.406 -18.225 -40.865 1.00 39.41 142 ASN A C 1
ATOM 1153 O O . ASN A 1 142 ? -25.548 -17.821 -41.088 1.00 39.41 142 ASN A O 1
ATOM 1157 N N . PHE A 1 143 ? -23.382 -17.915 -41.660 1.00 39.75 143 PHE A N 1
ATOM 1158 C CA . PHE A 1 143 ? -23.550 -17.260 -42.955 1.00 39.75 143 PHE A CA 1
ATOM 1159 C C . PHE A 1 143 ? -23.334 -18.267 -44.091 1.00 39.75 143 PHE A C 1
ATOM 1161 O O . PHE A 1 143 ? -22.257 -18.842 -44.218 1.00 39.75 143 PHE A O 1
ATOM 1168 N N . TYR A 1 144 ? -24.368 -18.366 -44.934 1.00 36.56 144 TYR A N 1
ATOM 1169 C CA . TYR A 1 144 ? -24.464 -19.005 -46.255 1.00 36.56 144 TYR A CA 1
ATOM 1170 C C . TYR A 1 144 ? -24.834 -20.496 -46.333 1.00 36.56 144 TYR A C 1
ATOM 1172 O O . TYR A 1 144 ? -23.989 -21.376 -46.423 1.00 36.56 144 TYR A O 1
ATOM 1180 N N . ASN A 1 145 ? -26.146 -20.724 -46.470 1.00 38.44 145 ASN A N 1
ATOM 1181 C CA . ASN A 1 145 ? -26.702 -21.581 -47.521 1.00 38.44 145 ASN A CA 1
ATOM 1182 C C . ASN A 1 145 ? -27.809 -20.786 -48.241 1.00 38.44 145 ASN A C 1
ATOM 1184 O O . ASN A 1 145 ? -28.912 -20.641 -47.714 1.00 38.44 145 ASN A O 1
ATOM 1188 N N . MET A 1 146 ? -27.485 -20.250 -49.419 1.00 37.50 146 MET A N 1
ATOM 1189 C CA . MET A 1 146 ? -28.405 -19.960 -50.526 1.00 37.50 146 MET A CA 1
ATOM 1190 C C . MET A 1 146 ? -27.676 -20.291 -51.821 1.00 37.50 146 MET A C 1
ATOM 1192 O O . MET A 1 146 ? -26.484 -19.918 -51.909 1.00 37.50 146 MET A O 1
#

Foldseek 3Di:
DVVLLVVLLVVLLVVLVVVVVLDVLSLQEAEDDPDVVPALGHYDDPVVLLVSLVCSCVVVVHDPDPVVSVVSSVSSNVSSHVSSVVVLVVVCVVPHHCPSSVVSNVVVVCCVVPVCPCVVVNVVVVVVVVVPPDDPPPPDPDDDDD

pLDDT: mean 77.15, std 19.01, range [35.62, 94.75]

Radius of gyration: 20.39 Å; chains: 1; bounding box: 50×33×69 Å

Secondary structure (DSSP, 8-state):
-HHHHHHHHHHHHHHHHHHHHH-TTGGGEE---S-GGG-SSEEPPHHHHHHHHHHHHHHTT----HHHHHHHHHHHHHHHHHHHHHHHHHHHHHH-TTHHHHHHHHHHHHHHH-TTTTHHHHHHHHHHGGGG--------------

Sequence (146 aa):
MVHETKAVAQVIRDISKALAERDPYFAMYTIPTTTPGKTHYVILDETIFNALTELVVVGYSMDSDLMDKTRILSQIKSTVYSFLEKRRAEFNKKHGKNSCSSSAKDFKDELTRNPNFRQNRIETFEDESQLFHDDRDSYVPNFYNM